Protein AF-A0A1F2JH07-F1 (afdb_monomer_lite)

Foldseek 3Di:
DPVVVVVVVVVVVVVVVVVVPDDQLVVQLVVQVVVDPDLVSSLVSLQVSLVVCCVPCVPSSVVSLVVSLVSCVVVVVVVSNVVSVVD

Radius of gyration: 18.99 Å; chains: 1; bounding box: 35×36×58 Å

pLDDT: mean 70.28, std 14.33, range [40.16, 86.69]

Sequence (87 aa):
MHRLTILLFFTILFFTHHAYSQNSGWDKVDKQLSEASNDSTRILAYYKVASEIYRSNPTEAQEIVSRGLSLAKDKRFATLQIDLLNL

Secondary structure (DSSP, 8-state):
--HHHHHHHHHHHHHHHHTSSS--HHHHHHHHHHH--SHHHHHHHHHHHHHHHTTT-HHHHHHHHHHHHHHHHHTT-HHHHHHHHT-

Structure (mmCIF, N/CA/C/O backbone):
data_AF-A0A1F2JH07-F1
#
_entry.id   AF-A0A1F2JH07-F1
#
loop_
_atom_site.group_PDB
_atom_site.id
_atom_site.type_symbol
_atom_site.label_atom_id
_atom_site.label_alt_id
_atom_site.label_comp_id
_atom_site.label_asym_id
_atom_site.label_entity_id
_atom_site.label_seq_id
_atom_site.pdbx_PDB_ins_code
_atom_site.Cartn_x
_atom_site.Cartn_y
_atom_site.Cartn_z
_atom_site.occupancy
_atom_site.B_iso_or_equiv
_atom_site.auth_seq_id
_atom_site.auth_comp_id
_atom_site.auth_asym_id
_atom_site.auth_atom_id
_atom_site.pdbx_PDB_model_num
ATOM 1 N N . MET A 1 1 ? -21.050 20.222 43.067 1.00 53.97 1 MET A N 1
ATOM 2 C CA . MET A 1 1 ? -19.975 19.471 42.377 1.00 53.97 1 MET A CA 1
ATOM 3 C C . MET A 1 1 ? -20.526 18.655 41.195 1.00 53.97 1 MET A C 1
ATOM 5 O O . MET A 1 1 ? -20.376 17.446 41.151 1.00 53.97 1 MET A O 1
ATOM 9 N N . HIS A 1 2 ? -21.208 19.302 40.241 1.00 46.00 2 HIS A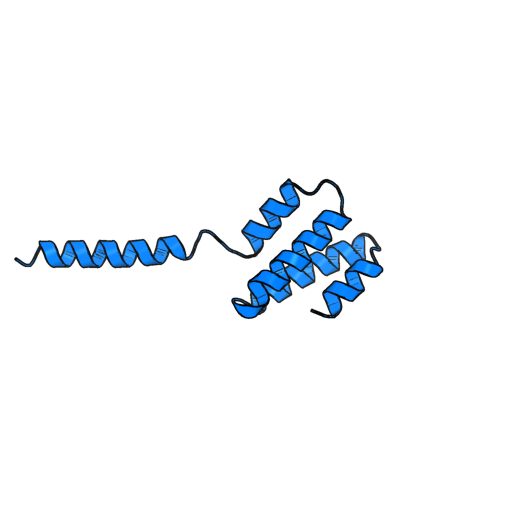 N 1
ATOM 10 C CA . HIS A 1 2 ? -21.782 18.641 39.045 1.00 46.00 2 HIS A CA 1
ATOM 11 C C . HIS A 1 2 ? -21.266 19.232 37.727 1.00 46.00 2 HIS A C 1
ATOM 13 O O . HIS A 1 2 ? -21.271 18.572 36.698 1.00 46.00 2 HIS A O 1
ATOM 19 N N . ARG A 1 3 ? -20.771 20.476 37.757 1.00 51.03 3 ARG A N 1
ATOM 20 C CA . ARG A 1 3 ? -20.215 21.144 36.573 1.00 51.03 3 ARG A CA 1
ATOM 21 C C . ARG A 1 3 ? -18.823 20.623 36.191 1.00 51.03 3 ARG A C 1
ATOM 23 O O . ARG A 1 3 ? -18.471 20.654 35.022 1.00 51.03 3 ARG A O 1
ATOM 30 N N . LEU A 1 4 ? -18.063 20.107 37.162 1.00 53.03 4 LEU A N 1
ATOM 31 C CA . LEU A 1 4 ? -16.710 19.582 36.941 1.00 53.03 4 LEU A CA 1
ATOM 32 C C . LEU A 1 4 ? -16.724 18.197 36.266 1.00 53.03 4 LEU A C 1
ATOM 34 O O . LEU A 1 4 ? -15.860 17.895 35.451 1.00 53.03 4 LEU A O 1
ATOM 38 N N . THR A 1 5 ? -17.736 17.376 36.561 1.00 57.38 5 THR A N 1
ATOM 39 C CA . THR A 1 5 ? -17.905 16.028 35.997 1.00 57.38 5 THR A CA 1
ATOM 40 C C . THR A 1 5 ? -18.313 16.050 34.525 1.00 57.38 5 THR A C 1
ATOM 42 O O . THR A 1 5 ? -17.857 15.210 33.758 1.00 57.38 5 THR A O 1
ATOM 45 N N . ILE A 1 6 ? -19.119 17.031 34.107 1.00 58.50 6 ILE A N 1
ATOM 46 C CA . ILE A 1 6 ? -19.556 17.166 32.706 1.00 58.50 6 ILE A CA 1
ATOM 47 C C . ILE A 1 6 ? -18.378 17.564 31.804 1.00 58.50 6 ILE A C 1
ATOM 49 O O . ILE A 1 6 ? -18.223 17.011 30.719 1.00 58.50 6 ILE A O 1
ATOM 53 N N . LEU A 1 7 ? -17.507 18.466 32.268 1.00 54.38 7 LEU A N 1
ATOM 54 C CA . LEU A 1 7 ? -16.317 18.885 31.518 1.00 54.38 7 LEU A CA 1
ATOM 55 C C . LEU A 1 7 ? -15.326 17.732 31.295 1.00 54.38 7 LEU A C 1
ATOM 57 O O . LEU A 1 7 ? -14.775 17.613 30.205 1.00 54.38 7 LEU A O 1
ATOM 61 N N . LEU A 1 8 ? -15.151 16.851 32.286 1.00 55.38 8 LEU A N 1
ATOM 62 C CA . LEU A 1 8 ? -14.294 15.665 32.166 1.00 55.38 8 LEU A CA 1
ATOM 63 C C . LEU A 1 8 ? -14.836 14.627 31.171 1.00 55.38 8 LEU A C 1
ATOM 65 O O . LEU A 1 8 ? -14.060 13.934 30.524 1.00 55.38 8 LEU A O 1
ATOM 69 N N . PHE A 1 9 ? -16.155 14.518 31.014 1.00 54.38 9 PHE A N 1
ATOM 70 C CA . PHE A 1 9 ? -16.747 13.557 30.080 1.00 54.38 9 PHE A CA 1
ATOM 71 C C . PHE A 1 9 ? -16.537 13.971 28.613 1.00 54.38 9 PHE A C 1
ATOM 73 O O . PHE A 1 9 ? -16.268 13.128 27.757 1.00 54.38 9 PHE A O 1
ATOM 80 N N . PHE A 1 10 ? -16.590 15.277 28.327 1.00 53.38 10 PHE A N 1
ATOM 81 C CA . PHE A 1 10 ? -16.343 15.814 26.985 1.00 53.38 10 PHE A CA 1
ATOM 82 C C . PHE A 1 10 ? -14.871 15.734 26.568 1.00 53.38 10 PHE A C 1
ATOM 84 O O . PHE A 1 10 ? -14.589 15.468 25.399 1.00 53.38 10 PHE A O 1
ATOM 91 N N . THR A 1 11 ? -13.924 15.904 27.496 1.00 54.47 11 THR A N 1
ATOM 92 C CA . THR A 1 11 ? -12.494 15.772 27.172 1.00 54.47 11 THR A CA 1
ATOM 93 C C . THR A 1 11 ? -12.105 14.333 26.836 1.00 54.47 11 THR A C 1
ATOM 95 O O . THR A 1 11 ? -11.291 14.128 25.938 1.00 54.47 11 THR A O 1
ATOM 98 N N . ILE A 1 12 ? -12.723 13.332 27.475 1.00 55.72 12 ILE A N 1
ATOM 99 C CA . ILE A 1 12 ? -12.474 11.910 27.178 1.00 55.72 12 ILE A CA 1
ATOM 100 C C . ILE A 1 12 ? -13.025 11.528 25.791 1.00 55.72 12 ILE A C 1
ATOM 102 O O . ILE A 1 12 ? -12.353 10.825 25.039 1.00 55.72 12 ILE A O 1
ATOM 106 N N . LEU A 1 13 ? -14.207 12.032 25.413 1.00 50.28 13 LEU A N 1
ATOM 107 C CA . LEU A 1 13 ? -14.852 11.741 24.121 1.00 50.28 13 LEU A CA 1
ATOM 108 C C . LEU A 1 13 ? -14.152 12.391 22.911 1.00 50.28 13 LEU A C 1
ATOM 110 O O . LEU A 1 13 ? -14.199 11.844 21.808 1.00 50.28 13 LEU A O 1
ATOM 114 N N . PHE A 1 14 ? -13.478 13.528 23.112 1.00 48.31 14 PHE A N 1
ATOM 115 C CA . PHE A 1 14 ? -12.654 14.166 22.077 1.00 48.31 14 PHE A CA 1
ATOM 116 C C . PHE A 1 14 ? -11.256 13.538 21.945 1.00 48.31 14 PHE A C 1
ATOM 118 O O . PHE A 1 14 ? -10.707 13.506 20.844 1.00 48.31 14 PHE A O 1
ATOM 125 N N . PHE A 1 15 ? -10.689 12.987 23.025 1.00 44.91 15 PHE A N 1
ATOM 126 C CA . PHE A 1 15 ? -9.381 12.319 22.971 1.00 44.91 15 PHE A CA 1
ATOM 127 C C . PHE A 1 15 ? -9.422 10.965 22.247 1.00 44.91 15 PHE A C 1
ATOM 129 O O . PHE A 1 15 ? -8.444 10.591 21.601 1.00 44.91 15 PHE A O 1
ATOM 136 N N . THR A 1 16 ? -10.545 10.242 22.296 1.00 48.25 16 THR A N 1
ATOM 137 C CA . THR A 1 16 ? -10.690 8.961 21.581 1.00 48.25 16 THR A CA 1
ATOM 138 C C . THR A 1 16 ? -10.829 9.130 20.067 1.00 48.25 16 THR A C 1
ATOM 140 O O . THR A 1 16 ? -10.382 8.260 19.324 1.00 48.25 16 THR A O 1
ATOM 143 N N . HIS A 1 17 ? -11.372 10.255 19.590 1.00 44.62 17 HIS A N 1
ATOM 144 C CA . HIS A 1 17 ? -11.493 10.528 18.152 1.00 44.62 17 HIS A CA 1
ATOM 145 C C . HIS A 1 17 ? -10.158 10.925 17.507 1.00 44.62 17 HIS A C 1
ATOM 147 O O . HIS A 1 17 ? -9.899 10.563 16.360 1.00 44.62 17 HIS A O 1
ATOM 153 N N . HIS A 1 18 ? -9.270 11.609 18.237 1.00 40.16 18 HIS A N 1
ATOM 154 C CA . HIS A 1 18 ? -7.988 12.050 17.677 1.00 40.16 18 HIS A CA 1
ATOM 155 C C . HIS A 1 18 ? -6.945 10.934 17.513 1.00 40.16 18 HIS A C 1
ATOM 157 O O . HIS A 1 18 ? -6.038 11.083 16.699 1.00 40.16 18 HIS A O 1
ATOM 163 N N . ALA A 1 19 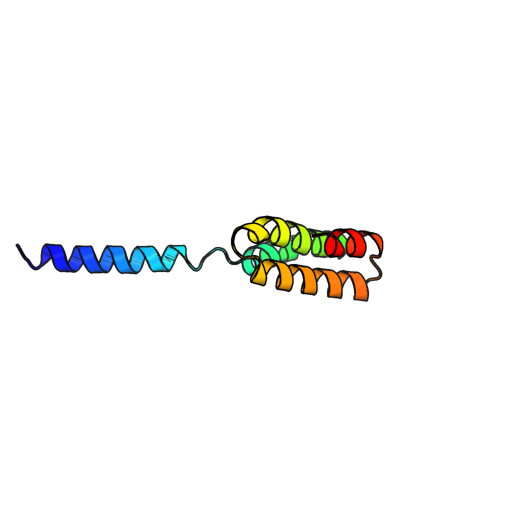? -7.095 9.797 18.198 1.00 45.12 19 ALA A N 1
ATOM 164 C CA . ALA A 1 19 ? -6.243 8.625 17.974 1.00 45.12 19 ALA A CA 1
ATOM 165 C C . ALA A 1 19 ? -6.671 7.781 16.757 1.00 45.12 19 ALA A C 1
ATOM 167 O O . ALA A 1 19 ? -5.919 6.912 16.323 1.00 45.12 19 ALA A O 1
ATOM 168 N N . TYR A 1 20 ? -7.861 8.031 16.197 1.00 43.25 20 TYR A N 1
ATOM 169 C CA . TYR A 1 20 ? -8.419 7.234 15.100 1.00 43.25 20 TYR A CA 1
ATOM 170 C C . TYR A 1 20 ? -8.088 7.789 13.702 1.00 43.25 20 TYR A C 1
ATOM 172 O O . TYR A 1 20 ? -8.406 7.158 12.703 1.00 43.25 20 TYR A O 1
ATOM 180 N N . SER A 1 21 ? -7.433 8.954 13.605 1.00 43.38 21 SER A N 1
ATOM 181 C CA . SER A 1 21 ? -7.301 9.691 12.335 1.00 43.38 21 SER A CA 1
ATOM 182 C C . SER A 1 21 ? -5.864 10.067 11.940 1.00 43.38 21 SER A C 1
ATOM 184 O O . SER A 1 21 ? -5.681 10.990 11.151 1.00 43.38 21 SER A O 1
ATOM 186 N N . GLN A 1 22 ? -4.835 9.399 12.472 1.00 46.44 22 GLN A N 1
ATOM 187 C CA . GLN A 1 22 ? -3.434 9.722 12.134 1.00 46.44 22 GLN A CA 1
ATOM 188 C C . GLN A 1 22 ? -2.602 8.561 11.570 1.00 46.44 22 GLN A C 1
ATOM 190 O O . GLN A 1 22 ? -1.387 8.699 11.466 1.00 46.44 22 GLN A O 1
ATOM 195 N N . ASN A 1 23 ? -3.190 7.412 11.223 1.00 57.09 23 ASN A N 1
ATOM 196 C CA . ASN A 1 23 ? -2.376 6.266 10.799 1.00 57.09 23 ASN A CA 1
ATOM 197 C C . ASN A 1 23 ? -3.116 5.304 9.859 1.00 57.09 23 ASN A C 1
ATOM 199 O O . ASN A 1 23 ? -3.109 4.094 10.102 1.00 57.09 23 ASN A O 1
ATOM 203 N N . SER A 1 24 ? -3.782 5.820 8.818 1.00 71.25 24 SER A N 1
ATOM 204 C CA . SER A 1 24 ? -4.315 4.931 7.777 1.00 71.25 24 SER A CA 1
ATOM 205 C C . SER A 1 24 ? -3.162 4.184 7.093 1.00 71.25 24 SER A C 1
ATOM 207 O O . SER A 1 24 ? -2.014 4.650 7.071 1.00 71.25 24 SER A O 1
ATOM 209 N N . GLY A 1 25 ? -3.442 3.004 6.541 1.00 75.56 25 GLY A N 1
ATOM 210 C CA . GLY A 1 25 ? -2.474 2.301 5.704 1.00 75.56 25 GLY A CA 1
ATOM 211 C C . GLY A 1 25 ? -2.010 3.183 4.546 1.00 75.56 25 GLY A C 1
ATOM 212 O O . GLY A 1 25 ? -0.825 3.231 4.227 1.00 75.56 25 GLY A O 1
ATOM 213 N N . TRP A 1 26 ? -2.918 3.970 3.979 1.00 79.94 26 TRP A N 1
ATOM 214 C CA . TRP A 1 26 ? -2.611 4.888 2.886 1.00 79.94 26 TRP A CA 1
ATOM 215 C C . TRP A 1 26 ? -1.633 6.006 3.261 1.00 79.94 26 TRP A C 1
ATOM 217 O O . TRP A 1 26 ? -0.738 6.288 2.468 1.00 79.94 26 TRP A O 1
ATOM 227 N N . ASP A 1 27 ? -1.708 6.569 4.471 1.00 83.25 27 ASP A N 1
ATOM 228 C CA . ASP A 1 27 ? -0.747 7.591 4.928 1.00 83.25 27 ASP A CA 1
ATOM 229 C C . ASP A 1 27 ? 0.679 7.025 5.019 1.00 83.25 27 ASP A C 1
ATOM 231 O O . ASP A 1 27 ? 1.665 7.678 4.664 1.00 83.25 27 ASP A O 1
ATOM 235 N N . LYS A 1 28 ? 0.805 5.769 5.468 1.00 81.31 28 LYS A N 1
ATOM 236 C CA . LYS A 1 28 ? 2.097 5.071 5.523 1.00 81.31 28 LYS A CA 1
ATOM 237 C C . LYS A 1 28 ? 2.638 4.761 4.131 1.00 81.31 28 LYS A C 1
ATOM 239 O O . LYS A 1 28 ? 3.848 4.867 3.919 1.00 81.31 28 LYS A O 1
ATOM 244 N N . VAL A 1 29 ? 1.759 4.372 3.204 1.00 84.00 29 VAL A N 1
ATOM 245 C CA . VAL A 1 29 ? 2.115 4.167 1.795 1.00 84.00 29 VAL A CA 1
ATOM 246 C C . VAL A 1 29 ? 2.614 5.475 1.197 1.00 84.00 29 VAL A C 1
ATOM 248 O O . VAL A 1 29 ? 3.717 5.494 0.664 1.00 84.00 29 VAL A O 1
ATOM 251 N N . ASP A 1 30 ? 1.862 6.568 1.328 1.00 82.00 30 ASP A N 1
ATOM 252 C CA . ASP A 1 30 ? 2.210 7.869 0.747 1.00 82.00 30 ASP A CA 1
ATOM 253 C C . ASP A 1 30 ? 3.567 8.376 1.250 1.00 82.00 30 ASP A C 1
ATOM 255 O O . ASP A 1 30 ? 4.440 8.739 0.456 1.00 82.00 30 ASP A O 1
ATOM 259 N N . LYS A 1 31 ? 3.818 8.251 2.560 1.00 84.44 31 LYS A N 1
ATOM 260 C CA . LYS A 1 31 ? 5.126 8.561 3.144 1.00 84.44 31 LYS A CA 1
ATOM 261 C C . LYS A 1 31 ? 6.252 7.740 2.508 1.00 84.44 31 LYS A C 1
ATOM 263 O O . LYS A 1 31 ? 7.248 8.314 2.072 1.00 84.44 31 LYS A O 1
ATOM 268 N N . GLN A 1 32 ? 6.101 6.418 2.411 1.00 82.31 32 GLN A N 1
ATOM 269 C CA . GLN A 1 32 ? 7.130 5.571 1.796 1.00 82.31 32 GLN A CA 1
ATOM 270 C C . GLN A 1 32 ? 7.285 5.828 0.291 1.00 82.31 32 GLN A C 1
ATOM 272 O O . GLN A 1 32 ? 8.391 5.719 -0.232 1.00 82.31 32 GLN A O 1
ATOM 277 N N . LEU A 1 33 ? 6.214 6.211 -0.408 1.00 81.88 33 LEU A N 1
ATOM 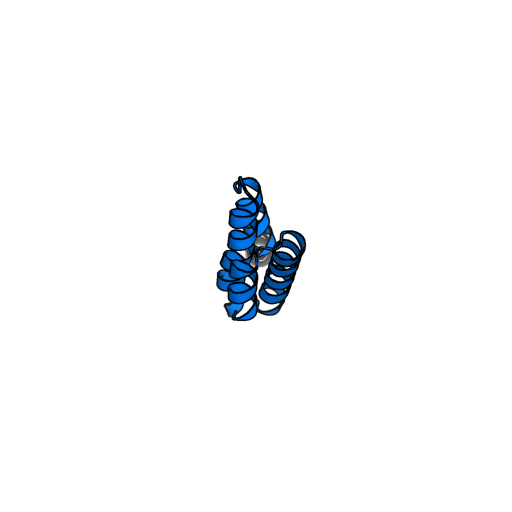278 C CA . LEU A 1 33 ? 6.268 6.598 -1.817 1.00 81.88 33 LEU A CA 1
ATOM 279 C C . LEU A 1 33 ? 7.000 7.925 -2.028 1.00 81.88 33 LEU A C 1
ATOM 281 O O . LEU A 1 33 ? 7.700 8.052 -3.029 1.00 81.88 33 LEU A O 1
ATOM 285 N N . SER A 1 34 ? 6.870 8.879 -1.102 1.00 80.81 34 SER A N 1
ATOM 286 C CA . SER A 1 34 ? 7.585 10.161 -1.156 1.00 80.81 34 SER A CA 1
ATOM 287 C C . SER A 1 34 ? 9.106 10.000 -1.019 1.00 80.81 34 SER A C 1
ATOM 289 O O . SER A 1 34 ? 9.869 10.764 -1.606 1.00 80.81 34 SER A O 1
ATOM 291 N N . GLU A 1 35 ? 9.544 8.966 -0.295 1.00 78.50 35 GLU A N 1
ATOM 292 C CA . GLU A 1 35 ? 10.956 8.617 -0.096 1.00 78.50 35 GLU A CA 1
ATOM 293 C C . GLU A 1 35 ? 11.473 7.637 -1.171 1.00 78.50 35 GLU A C 1
ATOM 295 O O . GLU A 1 35 ? 12.683 7.442 -1.325 1.00 78.50 35 GLU A O 1
ATOM 300 N N . ALA A 1 36 ? 10.576 7.006 -1.935 1.00 81.06 36 ALA A N 1
ATOM 301 C CA . ALA A 1 36 ? 10.928 5.996 -2.922 1.00 81.06 36 ALA A CA 1
ATOM 302 C C . ALA A 1 36 ? 11.469 6.622 -4.216 1.00 81.06 36 ALA A C 1
ATOM 304 O O . ALA A 1 36 ? 10.760 7.271 -4.981 1.00 81.06 36 ALA A O 1
ATOM 305 N N . SER A 1 37 ? 12.734 6.332 -4.514 1.00 73.25 37 SER A N 1
ATOM 306 C CA . SER A 1 37 ? 13.442 6.841 -5.693 1.00 73.25 37 SER A CA 1
ATOM 307 C C . SER A 1 37 ? 13.225 6.028 -6.976 1.00 73.25 37 SER A C 1
ATOM 309 O O . SER A 1 37 ? 13.599 6.484 -8.055 1.00 73.25 37 SER A O 1
ATOM 311 N N . ASN A 1 38 ? 12.639 4.827 -6.896 1.00 79.12 38 ASN A N 1
ATOM 312 C CA . ASN A 1 38 ? 12.385 3.970 -8.056 1.00 79.12 38 ASN A CA 1
ATOM 313 C C . ASN A 1 38 ? 11.093 3.143 -7.913 1.00 79.12 38 ASN A C 1
ATOM 315 O O . ASN A 1 38 ? 10.587 2.929 -6.810 1.00 79.12 38 ASN A O 1
ATOM 319 N N . ASP A 1 39 ? 10.562 2.669 -9.046 1.00 75.62 39 ASP A N 1
ATOM 320 C CA . ASP A 1 39 ? 9.276 1.961 -9.105 1.00 75.62 39 ASP A CA 1
ATOM 321 C C . ASP A 1 39 ? 9.274 0.638 -8.308 1.00 75.62 39 ASP A C 1
ATOM 323 O O . ASP A 1 39 ? 8.247 0.280 -7.733 1.00 75.62 39 ASP A O 1
ATOM 327 N N . SER A 1 40 ? 10.415 -0.048 -8.176 1.00 74.69 40 SER A N 1
ATOM 328 C CA . SER A 1 40 ? 10.535 -1.260 -7.348 1.00 74.69 40 SER A CA 1
ATOM 329 C C . SER A 1 40 ? 10.352 -0.960 -5.858 1.00 74.69 40 SER A C 1
ATOM 331 O O . SER A 1 40 ? 9.615 -1.666 -5.169 1.00 74.69 40 SER A O 1
ATOM 333 N N . THR A 1 41 ? 10.967 0.116 -5.358 1.00 81.75 41 THR A N 1
ATOM 334 C CA . THR A 1 41 ? 10.812 0.576 -3.970 1.00 81.75 41 THR A CA 1
ATOM 335 C C . THR A 1 41 ? 9.375 1.014 -3.697 1.00 81.75 41 THR A C 1
ATOM 337 O O . THR A 1 41 ? 8.848 0.766 -2.615 1.00 81.75 41 THR A O 1
ATOM 340 N N . ARG A 1 42 ? 8.701 1.597 -4.698 1.00 81.19 42 ARG A N 1
ATOM 341 C CA . ARG A 1 42 ? 7.283 1.968 -4.598 1.00 81.19 42 ARG A CA 1
ATOM 342 C C . ARG A 1 42 ? 6.389 0.741 -4.444 1.00 81.19 42 ARG A C 1
ATOM 344 O O . ARG A 1 42 ? 5.532 0.727 -3.570 1.00 81.19 42 ARG A O 1
ATOM 351 N N . ILE A 1 43 ? 6.605 -0.302 -5.245 1.00 82.25 43 ILE A N 1
ATOM 352 C CA . ILE A 1 43 ? 5.842 -1.560 -5.157 1.00 82.25 43 ILE A CA 1
ATOM 353 C C . ILE A 1 43 ? 6.089 -2.259 -3.813 1.00 82.25 43 ILE A C 1
ATOM 355 O O . ILE A 1 43 ? 5.142 -2.728 -3.182 1.00 82.25 43 ILE A O 1
ATOM 359 N N . LEU A 1 44 ? 7.337 -2.269 -3.337 1.00 84.12 44 LEU A N 1
ATOM 360 C CA . LEU A 1 44 ? 7.681 -2.823 -2.028 1.00 84.12 44 LEU A CA 1
ATOM 361 C C . LEU A 1 44 ? 6.992 -2.067 -0.883 1.00 84.12 44 LEU A C 1
ATOM 363 O O . LEU A 1 44 ? 6.564 -2.695 0.083 1.00 84.12 44 LEU A O 1
ATOM 367 N N . ALA A 1 45 ? 6.848 -0.745 -0.999 1.00 86.44 45 ALA A N 1
ATOM 368 C CA . ALA A 1 45 ? 6.125 0.058 -0.019 1.00 86.44 45 ALA A CA 1
ATOM 369 C C . ALA A 1 45 ? 4.648 -0.353 0.084 1.00 86.44 45 ALA A C 1
ATOM 371 O O . ALA A 1 45 ? 4.150 -0.567 1.190 1.00 86.44 45 ALA A O 1
ATOM 372 N N . TYR A 1 46 ? 3.970 -0.553 -1.055 1.00 85.56 46 TYR A N 1
ATOM 373 C CA . TYR A 1 46 ? 2.597 -1.076 -1.075 1.00 85.56 46 TYR A CA 1
ATOM 374 C C . TYR A 1 46 ? 2.502 -2.445 -0.384 1.00 85.56 46 TYR A C 1
ATOM 376 O O . TYR A 1 46 ? 1.661 -2.631 0.492 1.00 85.56 46 TYR A O 1
ATOM 384 N N . TYR A 1 47 ? 3.395 -3.383 -0.719 1.00 85.06 47 TYR A N 1
ATOM 385 C CA . TYR A 1 47 ? 3.418 -4.717 -0.105 1.00 85.06 47 TYR A CA 1
ATOM 386 C C . TYR A 1 47 ? 3.650 -4.658 1.411 1.00 85.06 47 TYR A C 1
ATOM 388 O O . TYR A 1 47 ? 2.904 -5.247 2.196 1.00 85.06 47 TYR A O 1
ATOM 396 N N . LYS A 1 48 ? 4.675 -3.911 1.838 1.00 85.69 48 LYS A N 1
ATOM 397 C CA . LYS A 1 48 ? 5.067 -3.806 3.244 1.00 85.69 48 LYS A CA 1
ATOM 398 C C . LYS A 1 48 ? 3.924 -3.248 4.081 1.00 85.69 48 LYS A C 1
ATOM 400 O O . LYS A 1 48 ? 3.546 -3.859 5.078 1.00 85.69 48 LYS A O 1
ATOM 405 N N . VAL A 1 49 ? 3.338 -2.134 3.654 1.00 86.06 49 VAL A N 1
ATOM 406 C CA . VAL A 1 49 ? 2.253 -1.507 4.407 1.00 86.06 49 VAL A CA 1
ATOM 407 C C . VAL A 1 49 ? 1.000 -2.379 4.421 1.00 86.06 49 VAL A C 1
ATOM 409 O O . VAL A 1 49 ? 0.387 -2.523 5.477 1.00 8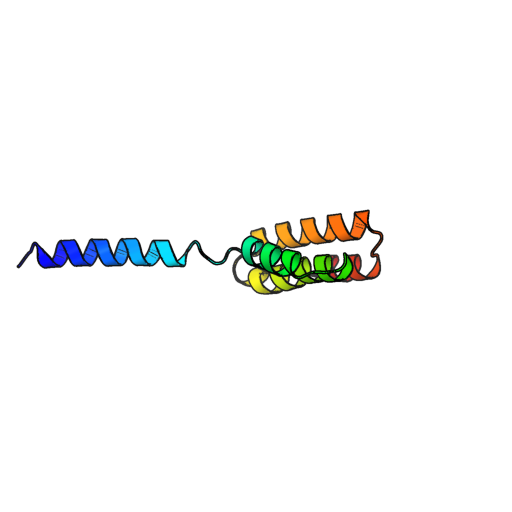6.06 49 VAL A O 1
ATOM 412 N N . ALA A 1 50 ? 0.656 -3.027 3.305 1.00 84.62 50 ALA A N 1
ATOM 413 C CA . ALA A 1 50 ? -0.455 -3.970 3.289 1.00 84.62 50 ALA A CA 1
ATOM 414 C C . ALA A 1 50 ? -0.255 -5.115 4.291 1.00 84.62 50 ALA A C 1
ATOM 416 O O . ALA A 1 50 ? -1.152 -5.396 5.082 1.00 84.62 50 ALA A O 1
ATOM 417 N N . SER A 1 51 ? 0.932 -5.730 4.320 1.00 83.44 51 SER A N 1
ATOM 418 C CA . SER A 1 51 ? 1.239 -6.814 5.265 1.00 83.44 51 SER A CA 1
ATOM 419 C C . SER A 1 51 ? 1.207 -6.361 6.731 1.00 83.44 51 SER A C 1
ATOM 421 O O . SER A 1 51 ? 0.750 -7.107 7.599 1.00 83.44 51 SER A O 1
ATOM 423 N N . GLU A 1 52 ? 1.630 -5.123 7.013 1.00 85.81 52 GLU A N 1
ATOM 424 C CA . GLU A 1 52 ? 1.578 -4.532 8.352 1.00 85.81 52 GLU A CA 1
ATOM 425 C C . GLU A 1 52 ? 0.139 -4.326 8.835 1.00 85.81 52 GLU A C 1
ATOM 427 O O . GLU A 1 52 ? -0.153 -4.564 10.009 1.00 85.81 52 GLU A O 1
ATOM 432 N N . ILE A 1 53 ? -0.758 -3.877 7.952 1.00 83.62 53 ILE A N 1
ATOM 433 C CA . ILE A 1 53 ? -2.137 -3.557 8.335 1.00 83.62 53 ILE A CA 1
ATOM 434 C C . ILE A 1 53 ? -3.102 -4.726 8.144 1.00 83.62 53 ILE A C 1
ATOM 436 O O . ILE A 1 53 ? -4.180 -4.678 8.720 1.00 83.62 53 ILE A O 1
ATOM 440 N N . TYR A 1 54 ? -2.734 -5.791 7.421 1.00 82.31 54 TYR A N 1
ATOM 441 C CA . TYR A 1 54 ? -3.633 -6.905 7.087 1.00 82.31 54 TYR A CA 1
ATOM 442 C C . TYR A 1 54 ? -4.340 -7.513 8.306 1.00 82.31 54 TYR A C 1
ATOM 444 O O . TYR A 1 54 ? -5.533 -7.798 8.262 1.00 82.31 54 TYR A O 1
ATOM 452 N N . ARG A 1 55 ? -3.629 -7.657 9.433 1.00 77.19 55 ARG A N 1
ATOM 453 C CA . ARG A 1 55 ? -4.205 -8.199 10.678 1.00 77.19 55 ARG A CA 1
ATOM 454 C C . ARG A 1 55 ? -5.210 -7.263 11.352 1.00 77.19 55 ARG A C 1
ATOM 456 O O . ARG A 1 55 ? -6.067 -7.738 12.088 1.00 77.19 55 ARG A O 1
ATOM 463 N N . SER A 1 56 ? -5.078 -5.959 11.133 1.00 77.25 56 SER A N 1
ATOM 464 C CA . SER A 1 56 ? -5.892 -4.924 11.780 1.00 77.25 56 SER A CA 1
ATOM 465 C C . SER A 1 56 ? -7.024 -4.430 10.878 1.00 77.25 56 SER A C 1
ATOM 467 O O . SER A 1 56 ? -8.104 -4.119 11.369 1.00 77.25 56 SER A O 1
ATOM 469 N N . ASN A 1 57 ? -6.777 -4.354 9.570 1.00 81.06 57 ASN A N 1
ATOM 470 C CA . ASN A 1 57 ? -7.703 -3.885 8.549 1.00 81.06 57 ASN A CA 1
ATOM 471 C C . ASN A 1 57 ? -7.464 -4.636 7.217 1.00 81.06 57 ASN A C 1
ATOM 473 O O . ASN A 1 57 ? -6.772 -4.131 6.327 1.00 81.06 57 ASN A O 1
ATOM 477 N N . PRO A 1 58 ? -8.006 -5.859 7.071 1.00 80.00 58 PRO A N 1
ATOM 478 C CA . PRO A 1 58 ? -7.764 -6.697 5.895 1.00 80.00 58 PRO A CA 1
ATOM 479 C C . PRO A 1 58 ? -8.344 -6.098 4.607 1.00 80.00 58 PRO A C 1
ATOM 481 O O . PRO A 1 58 ? -7.753 -6.267 3.544 1.00 80.00 58 PRO A O 1
ATOM 484 N N . THR A 1 59 ? -9.458 -5.363 4.688 1.00 84.19 59 THR A N 1
ATOM 485 C CA . THR A 1 59 ? -10.074 -4.705 3.526 1.00 84.19 59 THR A CA 1
ATOM 486 C C . THR A 1 59 ? -9.155 -3.628 2.952 1.00 84.19 59 THR A C 1
ATOM 488 O O . THR A 1 59 ? -8.858 -3.637 1.761 1.00 84.19 59 THR A O 1
ATOM 491 N N . GLU A 1 60 ? -8.629 -2.746 3.806 1.00 82.44 60 GLU A N 1
ATOM 492 C CA . GLU A 1 60 ? -7.690 -1.699 3.381 1.00 82.44 60 GLU A CA 1
ATOM 493 C C . GLU A 1 60 ? -6.373 -2.299 2.868 1.00 82.44 60 GLU A C 1
ATOM 495 O O . GLU A 1 60 ? -5.829 -1.844 1.863 1.00 82.44 60 GLU A O 1
ATOM 500 N N . ALA A 1 61 ? -5.883 -3.373 3.497 1.00 80.38 61 ALA A N 1
ATOM 501 C CA . ALA A 1 61 ? -4.711 -4.094 3.007 1.00 80.38 61 ALA A CA 1
ATOM 502 C C . ALA A 1 61 ? -4.916 -4.624 1.580 1.00 80.38 61 ALA A C 1
ATOM 504 O O . ALA A 1 61 ? -4.035 -4.453 0.739 1.00 80.38 61 ALA A O 1
ATOM 505 N N . GLN A 1 62 ? -6.073 -5.223 1.283 1.00 82.50 62 GLN A N 1
ATOM 506 C CA . GLN A 1 62 ? -6.383 -5.728 -0.058 1.00 82.50 62 GLN A CA 1
ATOM 507 C C . GLN A 1 62 ? -6.451 -4.608 -1.105 1.00 82.50 62 GLN A C 1
ATOM 509 O O . GLN A 1 62 ? -5.970 -4.786 -2.226 1.00 82.50 62 GLN A O 1
ATOM 514 N N . GLU A 1 63 ? -6.987 -3.439 -0.753 1.00 86.69 63 GLU A N 1
ATOM 515 C CA . GLU A 1 63 ? -7.000 -2.274 -1.645 1.00 86.69 63 GLU A CA 1
ATOM 516 C C . GLU A 1 63 ? -5.579 -1.766 -1.945 1.00 86.69 63 GLU A C 1
ATOM 518 O O . GLU A 1 63 ? -5.240 -1.497 -3.104 1.00 86.69 63 GLU A O 1
ATOM 523 N N . ILE A 1 64 ? -4.720 -1.705 -0.923 1.00 85.31 64 ILE A N 1
ATOM 524 C CA . ILE A 1 64 ? -3.310 -1.313 -1.056 1.00 85.31 64 ILE A CA 1
ATOM 525 C C . ILE A 1 64 ? -2.536 -2.325 -1.916 1.00 85.31 64 ILE A C 1
ATOM 527 O O . ILE A 1 64 ? -1.800 -1.919 -2.822 1.00 85.31 64 ILE A O 1
ATOM 531 N N . VAL A 1 65 ? -2.736 -3.633 -1.701 1.00 86.00 65 VAL A N 1
ATOM 532 C CA . VAL A 1 65 ? -2.148 -4.701 -2.535 1.00 86.00 65 VAL A CA 1
ATOM 533 C C . VAL A 1 65 ? -2.611 -4.576 -3.978 1.00 86.00 65 VAL A C 1
ATOM 535 O O . VAL A 1 65 ? -1.782 -4.614 -4.883 1.00 86.00 65 VAL A O 1
ATOM 538 N N . SER A 1 66 ? -3.909 -4.372 -4.211 1.00 84.44 66 SER A N 1
ATOM 539 C CA . SER A 1 66 ? -4.470 -4.197 -5.555 1.00 84.44 66 SER A CA 1
ATOM 540 C C . SER A 1 66 ? -3.815 -3.023 -6.291 1.00 84.44 66 SER A C 1
ATOM 542 O O . SER A 1 66 ? -3.451 -3.132 -7.469 1.00 84.44 66 SER A O 1
ATOM 544 N N . ARG A 1 67 ? -3.554 -1.916 -5.583 1.00 84.56 67 ARG A N 1
ATOM 545 C CA . ARG A 1 67 ? -2.850 -0.759 -6.149 1.00 84.56 67 ARG A CA 1
ATOM 546 C C . ARG A 1 67 ? -1.385 -1.060 -6.460 1.00 84.56 67 ARG A C 1
ATOM 548 O O . ARG A 1 67 ? -0.921 -0.716 -7.550 1.00 84.56 67 ARG A O 1
ATOM 555 N N . GLY A 1 68 ? -0.689 -1.751 -5.557 1.00 82.62 68 GLY A N 1
ATOM 556 C CA . GLY A 1 68 ? 0.675 -2.237 -5.779 1.00 82.62 68 GLY A CA 1
ATOM 557 C C . GLY A 1 68 ? 0.774 -3.201 -6.966 1.00 82.62 68 GLY A C 1
ATOM 558 O O . GLY A 1 68 ? 1.673 -3.065 -7.797 1.00 82.62 68 GLY A O 1
ATOM 559 N N . LEU A 1 69 ? -0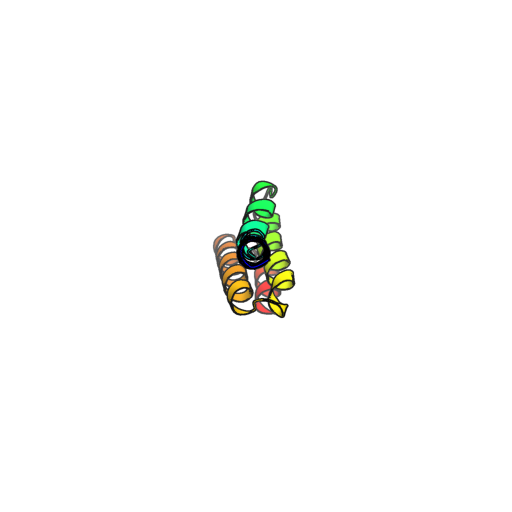.191 -4.115 -7.105 1.00 80.25 69 LEU A N 1
ATOM 560 C CA . LEU A 1 69 ? -0.296 -5.074 -8.209 1.00 80.25 69 LEU A CA 1
ATOM 561 C C . LEU A 1 69 ? -0.536 -4.391 -9.550 1.00 80.25 69 LEU A C 1
ATOM 563 O O . LEU A 1 69 ? 0.089 -4.770 -10.540 1.00 80.25 69 LEU A O 1
ATOM 567 N N . SER A 1 70 ? -1.409 -3.381 -9.594 1.00 82.81 70 SER A N 1
ATOM 568 C CA . SER A 1 70 ? -1.622 -2.580 -10.803 1.00 82.81 70 SER A CA 1
ATOM 569 C C . SER A 1 70 ? -0.320 -1.906 -11.235 1.00 82.81 70 SER A C 1
ATOM 571 O O . SER A 1 70 ? 0.056 -1.996 -12.400 1.00 82.81 70 SER A O 1
ATOM 573 N N . LEU A 1 71 ? 0.416 -1.313 -10.287 1.00 78.69 71 LEU A N 1
ATOM 574 C CA . LEU A 1 71 ? 1.698 -0.667 -10.572 1.00 78.69 71 LEU A CA 1
ATOM 575 C C . LEU A 1 71 ? 2.750 -1.677 -11.066 1.00 78.69 71 LEU A C 1
ATOM 577 O O . LEU A 1 71 ? 3.469 -1.410 -12.028 1.00 78.69 71 LEU A O 1
ATOM 581 N N . ALA A 1 72 ? 2.815 -2.857 -10.441 1.00 77.31 72 ALA A N 1
ATOM 582 C CA . ALA A 1 72 ? 3.712 -3.939 -10.841 1.00 77.31 72 ALA A CA 1
ATOM 583 C C . ALA A 1 72 ? 3.381 -4.482 -12.240 1.00 77.31 72 ALA A C 1
ATOM 585 O O . ALA A 1 72 ? 4.290 -4.736 -13.037 1.00 77.31 72 ALA A O 1
ATOM 586 N N . LYS A 1 73 ? 2.087 -4.610 -12.560 1.00 75.31 73 LYS A N 1
ATOM 587 C CA . LYS A 1 73 ? 1.585 -5.053 -13.866 1.00 75.31 73 LYS A CA 1
ATOM 588 C C . LYS A 1 73 ? 1.924 -4.048 -14.965 1.00 75.31 73 LYS A C 1
ATOM 590 O O . LYS A 1 73 ? 2.479 -4.446 -15.988 1.00 75.31 73 LYS A O 1
ATOM 595 N N . ASP A 1 74 ? 1.666 -2.764 -14.728 1.00 75.31 74 ASP A N 1
ATOM 596 C CA . ASP A 1 74 ? 1.925 -1.689 -15.695 1.00 75.31 74 ASP A CA 1
ATOM 597 C C . ASP A 1 74 ? 3.420 -1.545 -16.013 1.00 75.31 74 ASP A C 1
ATOM 599 O O . ASP A 1 74 ? 3.805 -1.204 -17.131 1.00 75.31 74 ASP A O 1
ATOM 603 N N . LYS A 1 75 ? 4.283 -1.849 -15.039 1.00 69.19 75 LYS A N 1
ATOM 604 C CA . LYS A 1 75 ? 5.741 -1.712 -15.154 1.00 69.19 75 LYS A CA 1
ATOM 605 C C . LYS A 1 75 ? 6.475 -3.020 -15.470 1.00 69.19 75 LYS A C 1
ATOM 607 O O . LYS A 1 75 ? 7.701 -3.022 -15.544 1.00 69.19 75 LYS A O 1
ATOM 612 N N . ARG A 1 76 ? 5.745 -4.119 -15.707 1.00 64.75 76 ARG A N 1
ATOM 613 C CA . ARG A 1 76 ? 6.279 -5.464 -16.012 1.00 64.75 76 ARG A CA 1
ATOM 614 C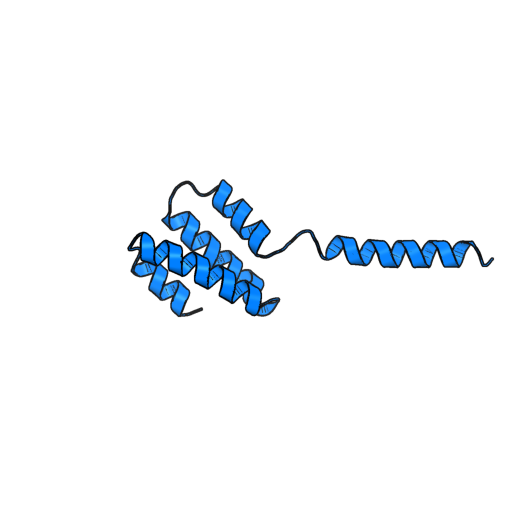 C . ARG A 1 76 ? 7.210 -6.039 -14.930 1.00 64.75 76 ARG A C 1
ATOM 616 O O . ARG A 1 76 ? 8.086 -6.847 -15.241 1.00 64.75 76 ARG A O 1
ATOM 623 N N . PHE A 1 77 ? 7.007 -5.688 -13.659 1.00 63.00 77 PHE A N 1
ATOM 624 C CA . PHE A 1 77 ? 7.742 -6.283 -12.536 1.00 63.00 77 PHE A CA 1
ATOM 625 C C . PHE A 1 77 ? 7.144 -7.645 -12.153 1.00 63.00 77 PHE A C 1
ATOM 627 O O . PHE A 1 77 ? 6.475 -7.785 -11.131 1.00 63.00 77 PHE A O 1
ATOM 634 N N . ALA A 1 78 ? 7.382 -8.659 -12.990 1.00 56.72 78 ALA A N 1
ATOM 635 C CA . ALA A 1 78 ? 6.811 -10.000 -12.831 1.00 56.72 78 ALA A CA 1
ATOM 636 C C . ALA A 1 78 ? 7.163 -10.661 -11.483 1.00 56.72 78 ALA A C 1
ATOM 638 O O . ALA A 1 78 ? 6.321 -11.325 -10.891 1.00 56.72 78 ALA A O 1
ATOM 639 N N . THR A 1 79 ? 8.374 -10.436 -10.966 1.00 57.50 79 THR A N 1
ATOM 640 C CA . THR A 1 79 ? 8.820 -11.023 -9.692 1.00 57.50 79 THR A CA 1
ATOM 641 C C . THR A 1 79 ? 8.037 -10.475 -8.495 1.00 57.50 79 THR A C 1
ATOM 643 O O . THR A 1 79 ? 7.582 -11.244 -7.661 1.00 57.50 79 THR A O 1
ATOM 646 N N . LEU A 1 80 ? 7.800 -9.158 -8.444 1.00 58.38 80 LEU A N 1
ATOM 647 C CA . LEU A 1 80 ? 7.073 -8.515 -7.338 1.00 58.38 80 LEU A CA 1
ATOM 648 C C . LEU A 1 80 ? 5.556 -8.736 -7.414 1.00 58.38 80 LEU A C 1
ATOM 650 O O . LEU A 1 80 ? 4.867 -8.676 -6.400 1.00 58.38 80 LEU A O 1
ATOM 654 N N . GLN A 1 81 ? 5.027 -9.013 -8.608 1.00 57.94 81 GLN A N 1
ATOM 655 C CA . GLN A 1 81 ? 3.626 -9.383 -8.788 1.00 57.94 81 GLN A CA 1
ATOM 656 C C . GLN A 1 81 ? 3.297 -10.721 -8.111 1.00 57.94 81 GLN A C 1
ATOM 658 O O . GLN A 1 81 ? 2.221 -10.852 -7.535 1.00 57.94 81 GLN A O 1
ATOM 663 N N . ILE A 1 82 ? 4.212 -11.695 -8.160 1.00 62.16 82 ILE A N 1
ATOM 664 C CA . ILE A 1 82 ? 4.020 -13.013 -7.537 1.00 62.16 82 ILE A CA 1
ATOM 665 C C . ILE A 1 82 ? 3.971 -12.886 -6.011 1.00 62.16 82 ILE A C 1
ATOM 667 O O . ILE A 1 82 ? 3.084 -13.462 -5.388 1.00 62.16 82 ILE A O 1
ATOM 671 N N . ASP A 1 83 ? 4.859 -12.088 -5.417 1.00 62.34 83 ASP A N 1
ATOM 672 C CA . ASP A 1 83 ? 4.878 -11.881 -3.964 1.00 62.34 83 ASP A CA 1
ATOM 673 C C . ASP A 1 83 ? 3.596 -11.198 -3.463 1.00 62.34 83 ASP A C 1
ATOM 675 O O . ASP A 1 83 ? 3.039 -11.592 -2.443 1.00 62.34 83 ASP A O 1
ATOM 679 N N . LEU A 1 84 ? 3.069 -10.228 -4.217 1.00 59.12 84 LEU A N 1
ATOM 680 C CA . LEU A 1 84 ? 1.809 -9.549 -3.899 1.00 59.12 84 LEU A CA 1
ATOM 681 C C . LEU A 1 84 ? 0.562 -10.435 -4.068 1.00 59.12 84 LEU A C 1
ATOM 683 O O . LEU A 1 84 ? -0.436 -10.194 -3.398 1.00 59.12 84 LEU A O 1
ATOM 687 N N . LEU A 1 85 ? 0.589 -11.426 -4.965 1.00 68.19 85 LEU A N 1
ATOM 688 C CA . LEU A 1 85 ? -0.524 -12.365 -5.173 1.00 68.19 85 LEU A CA 1
ATOM 689 C C . LEU A 1 85 ? -0.609 -13.453 -4.090 1.00 68.19 85 LEU A C 1
ATOM 691 O O . LEU A 1 85 ? -1.644 -14.105 -3.978 1.00 68.19 85 LEU A O 1
ATOM 695 N N . ASN A 1 86 ? 0.467 -13.657 -3.327 1.00 66.38 86 ASN A N 1
ATOM 696 C CA . ASN A 1 86 ? 0.562 -14.674 -2.277 1.00 66.38 86 ASN A CA 1
ATOM 697 C C . ASN A 1 86 ? 0.309 -14.122 -0.857 1.00 66.38 86 ASN A C 1
ATOM 699 O O . ASN A 1 86 ? 0.485 -14.870 0.108 1.00 66.38 86 ASN A O 1
ATOM 703 N N . LEU A 1 87 ? -0.049 -12.837 -0.728 1.00 58.16 87 LEU A N 1
ATOM 704 C CA . LEU A 1 87 ? -0.368 -12.169 0.541 1.00 58.16 87 LEU A CA 1
ATOM 705 C C . LEU A 1 87 ? -1.830 -12.408 0.952 1.00 58.16 87 LEU A C 1
ATOM 707 O O . LEU A 1 87 ? -2.056 -12.679 2.153 1.00 58.16 87 LEU A O 1
#